Protein AF-A0A7C6E553-F1 (afdb_monomer_lite)

Structure (mmCIF, N/CA/C/O backbone):
data_AF-A0A7C6E553-F1
#
_entry.id   AF-A0A7C6E553-F1
#
loop_
_atom_site.group_PDB
_atom_site.id
_atom_site.type_symbol
_atom_site.label_atom_id
_atom_site.label_alt_id
_atom_site.label_comp_id
_atom_site.label_asym_id
_atom_site.label_entity_id
_atom_site.label_seq_id
_atom_site.pdbx_PDB_ins_code
_atom_site.Cartn_x
_atom_site.Cartn_y
_atom_site.Cartn_z
_atom_site.occupancy
_atom_site.B_iso_or_equiv
_atom_site.auth_seq_id
_atom_site.auth_comp_id
_atom_site.auth_asym_id
_atom_site.auth_atom_id
_atom_site.pdbx_PDB_model_num
ATOM 1 N N . MET A 1 1 ? 8.807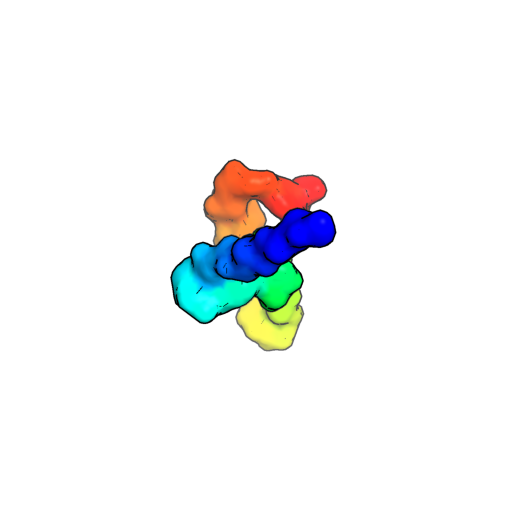 -0.874 -39.020 1.00 48.22 1 MET A N 1
ATOM 2 C CA . MET A 1 1 ? 7.713 -1.111 -38.056 1.00 48.22 1 MET A CA 1
ATOM 3 C C . MET A 1 1 ? 8.286 -1.998 -36.961 1.00 48.22 1 MET A C 1
ATOM 5 O O . MET A 1 1 ? 8.620 -3.133 -37.259 1.00 48.22 1 MET A O 1
ATOM 9 N N . ALA A 1 2 ? 8.575 -1.463 -35.772 1.00 54.56 2 ALA A N 1
ATOM 10 C CA . ALA A 1 2 ? 9.206 -2.248 -34.709 1.00 54.56 2 ALA A CA 1
ATOM 11 C C . ALA A 1 2 ? 8.156 -3.168 -34.074 1.00 54.56 2 ALA A C 1
ATOM 13 O O . ALA A 1 2 ? 7.203 -2.699 -33.454 1.00 54.56 2 ALA A O 1
ATOM 14 N N . GLU A 1 3 ? 8.313 -4.468 -34.289 1.00 58.84 3 GLU A N 1
ATOM 15 C CA . GLU A 1 3 ? 7.489 -5.515 -33.701 1.00 58.84 3 GLU A CA 1
ATOM 16 C C . GLU A 1 3 ? 7.669 -5.462 -32.174 1.00 58.84 3 GLU A C 1
ATOM 18 O O . GLU A 1 3 ? 8.753 -5.722 -31.649 1.00 58.84 3 GLU A O 1
ATOM 23 N N . LYS A 1 4 ? 6.639 -5.005 -31.447 1.00 63.72 4 LYS A N 1
ATOM 24 C CA . LYS A 1 4 ? 6.670 -4.912 -29.981 1.00 63.72 4 LYS A CA 1
ATOM 25 C C . LYS A 1 4 ? 6.682 -6.328 -29.414 1.00 63.72 4 LYS A C 1
ATOM 27 O O . LYS A 1 4 ? 5.628 -6.928 -29.222 1.00 63.72 4 LYS A O 1
ATOM 32 N N . LYS A 1 5 ? 7.878 -6.860 -29.156 1.00 67.75 5 LYS A N 1
ATOM 33 C CA . LYS A 1 5 ? 8.076 -8.086 -28.381 1.00 67.75 5 LYS A CA 1
ATOM 34 C C . LYS A 1 5 ? 7.325 -7.915 -27.063 1.00 67.75 5 LYS A C 1
ATOM 36 O O . LYS A 1 5 ? 7.697 -7.069 -26.255 1.00 67.75 5 LYS A O 1
ATOM 41 N N . GLN A 1 6 ? 6.236 -8.657 -26.883 1.00 73.56 6 GLN A N 1
ATOM 42 C CA . GLN A 1 6 ? 5.485 -8.637 -25.637 1.00 73.56 6 GLN A CA 1
ATOM 43 C C . GLN A 1 6 ? 6.406 -9.189 -24.550 1.00 73.56 6 GLN A C 1
ATOM 45 O O . GLN A 1 6 ? 6.702 -10.382 -24.512 1.00 73.56 6 GLN A O 1
ATOM 50 N N . GLU A 1 7 ? 6.952 -8.297 -23.729 1.00 84.12 7 GLU A N 1
ATOM 51 C CA . GLU A 1 7 ? 7.792 -8.676 -22.604 1.00 84.12 7 GLU A CA 1
ATOM 52 C C . GLU A 1 7 ? 6.900 -9.435 -21.622 1.00 84.12 7 GLU A C 1
ATOM 54 O O . GLU A 1 7 ? 5.982 -8.865 -21.039 1.00 84.12 7 GLU A O 1
ATOM 59 N N . LEU A 1 8 ? 7.099 -10.744 -21.504 1.00 89.38 8 LEU A N 1
ATOM 60 C CA . LEU A 1 8 ? 6.367 -11.564 -20.547 1.00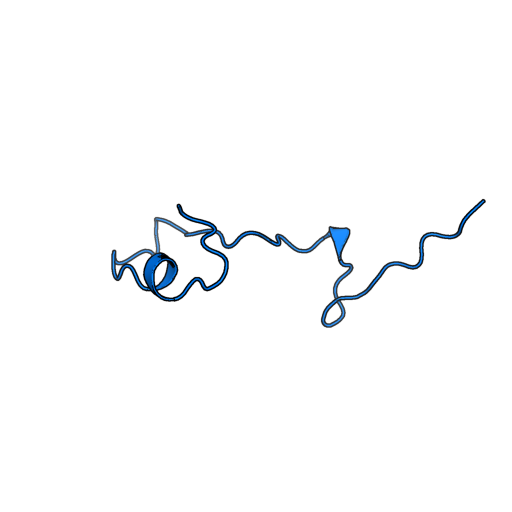 89.38 8 LEU A CA 1
ATOM 61 C C . LEU A 1 8 ? 7.059 -11.461 -19.185 1.00 89.38 8 LEU A C 1
ATOM 63 O O . LEU A 1 8 ? 8.274 -11.622 -19.082 1.00 89.38 8 LEU A O 1
ATOM 67 N N . TRP A 1 9 ? 6.286 -11.231 -18.131 1.00 87.31 9 TRP A N 1
ATOM 68 C CA . TRP A 1 9 ? 6.720 -11.309 -16.742 1.00 87.31 9 TRP A CA 1
ATOM 69 C C . TRP A 1 9 ? 5.950 -12.442 -16.067 1.00 87.31 9 TRP A C 1
ATOM 71 O O . TRP A 1 9 ? 4.724 -12.423 -16.022 1.00 87.31 9 TRP A O 1
ATOM 81 N N . HIS A 1 10 ? 6.668 -13.478 -15.621 1.00 86.94 10 HIS A N 1
ATOM 82 C CA . HIS A 1 10 ? 6.071 -14.708 -15.078 1.00 86.94 10 HIS A CA 1
ATOM 83 C C . HIS A 1 10 ? 4.966 -15.317 -15.973 1.00 86.94 10 HIS A C 1
ATOM 85 O O . HIS A 1 10 ? 3.981 -15.856 -15.483 1.00 86.94 10 HIS A O 1
ATOM 91 N N . GLY A 1 11 ? 5.131 -15.233 -17.300 1.00 88.50 11 GLY A N 1
ATOM 92 C CA . GLY A 1 11 ? 4.171 -15.766 -18.276 1.00 88.50 11 GLY A CA 1
ATOM 93 C C . GLY A 1 11 ? 2.992 -14.843 -18.608 1.00 88.50 11 GLY A C 1
ATOM 94 O O . GLY A 1 11 ? 2.193 -15.192 -19.469 1.00 88.50 11 GLY A O 1
ATOM 95 N N . ILE A 1 12 ? 2.904 -13.661 -17.990 1.00 89.06 12 ILE A N 1
ATOM 96 C CA . ILE A 1 12 ? 1.856 -12.662 -18.239 1.00 89.06 12 ILE A CA 1
ATOM 97 C C . ILE A 1 12 ? 2.466 -11.485 -19.013 1.00 89.06 12 ILE A C 1
ATOM 99 O O . ILE A 1 12 ? 3.571 -11.053 -18.669 1.00 89.06 12 ILE A O 1
ATOM 103 N N . PRO A 1 13 ? 1.809 -10.933 -20.049 1.00 91.69 13 PRO A N 1
ATOM 104 C CA . PRO A 1 13 ? 2.309 -9.737 -20.718 1.00 91.69 13 PRO A CA 1
ATOM 105 C C . PRO A 1 13 ? 2.478 -8.579 -19.733 1.00 91.69 13 PRO A C 1
ATOM 107 O O . PRO A 1 13 ? 1.580 -8.255 -18.961 1.00 91.69 13 PRO A O 1
ATOM 110 N N . ARG A 1 14 ? 3.636 -7.911 -19.783 1.00 89.50 14 ARG A N 1
ATOM 111 C CA . ARG A 1 14 ? 4.007 -6.826 -18.859 1.00 89.50 14 ARG A CA 1
ATOM 112 C C . ARG A 1 14 ? 2.971 -5.698 -18.791 1.00 89.50 14 ARG A C 1
ATOM 114 O O . ARG A 1 14 ? 2.836 -5.055 -17.754 1.00 89.50 14 ARG A O 1
ATOM 121 N N . GLN A 1 15 ? 2.273 -5.467 -19.901 1.00 88.81 15 GLN A N 1
ATOM 122 C CA . GLN A 1 15 ? 1.224 -4.456 -20.053 1.00 88.81 15 GLN A CA 1
ATOM 123 C C . GLN A 1 15 ? -0.070 -4.782 -19.293 1.00 88.81 15 GLN A C 1
ATOM 125 O O . GLN A 1 15 ? -0.794 -3.859 -18.943 1.00 88.81 15 GLN A O 1
ATOM 130 N N . ASP A 1 16 ? -0.330 -6.062 -19.012 1.00 90.38 16 ASP A N 1
ATOM 131 C CA . ASP A 1 16 ? -1.561 -6.520 -18.356 1.00 90.38 16 ASP A CA 1
ATOM 132 C C . ASP A 1 16 ? -1.404 -6.632 -16.830 1.00 90.38 16 ASP A C 1
ATOM 134 O O . ASP A 1 16 ? -2.373 -6.878 -16.115 1.00 90.38 16 ASP A O 1
ATOM 138 N N . ILE A 1 17 ? -0.185 -6.462 -16.306 1.00 89.12 17 ILE A N 1
ATOM 139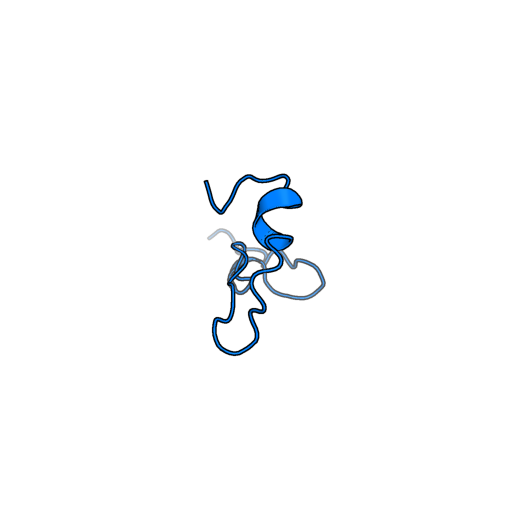 C CA . ILE A 1 17 ? 0.095 -6.605 -14.875 1.00 89.12 17 ILE A CA 1
ATOM 140 C C . ILE A 1 17 ? -0.182 -5.281 -14.152 1.00 89.12 17 ILE A C 1
ATOM 142 O O . ILE A 1 17 ? 0.440 -4.265 -14.483 1.00 89.12 17 ILE A O 1
ATOM 146 N N . PRO A 1 18 ? -1.032 -5.276 -13.110 1.00 86.81 18 PRO A N 1
ATOM 147 C CA . PRO A 1 18 ? -1.170 -4.133 -12.222 1.00 86.81 18 PRO A CA 1
ATOM 148 C C . PRO A 1 18 ? 0.077 -4.038 -11.333 1.00 86.81 18 PRO A C 1
ATOM 150 O O . PRO A 1 18 ? 0.195 -4.703 -10.308 1.00 86.81 18 PRO A O 1
ATOM 153 N N . TRP A 1 19 ? 1.047 -3.225 -11.754 1.00 85.69 19 TRP A N 1
ATOM 154 C CA . TRP A 1 19 ? 2.340 -3.067 -11.071 1.00 85.69 19 TRP A CA 1
ATOM 155 C C . TRP A 1 19 ? 2.232 -2.499 -9.652 1.00 85.69 19 TRP A C 1
ATOM 157 O O . TRP A 1 19 ? 3.156 -2.650 -8.851 1.00 85.69 19 TRP A O 1
ATOM 167 N N . PHE A 1 20 ? 1.120 -1.838 -9.355 1.00 85.62 20 PHE A N 1
ATOM 168 C CA . PHE A 1 20 ? 0.823 -1.222 -8.071 1.00 85.62 20 PHE A CA 1
ATOM 169 C C . PHE A 1 20 ? -0.022 -2.186 -7.230 1.00 85.62 20 PHE A C 1
ATOM 171 O O . PHE A 1 20 ? -1.043 -2.685 -7.713 1.00 85.62 20 PHE A O 1
ATOM 178 N N . PRO A 1 21 ? 0.366 -2.451 -5.973 1.00 86.62 21 PRO A N 1
ATOM 179 C CA . PRO A 1 21 ? -0.440 -3.282 -5.097 1.00 86.62 21 PRO A CA 1
ATOM 180 C C . PRO A 1 21 ? -1.762 -2.578 -4.769 1.00 86.62 21 PRO A C 1
ATOM 182 O O . PRO A 1 21 ? -1.809 -1.370 -4.536 1.00 86.62 21 PRO A O 1
ATOM 185 N N . THR A 1 22 ? -2.847 -3.345 -4.735 1.00 90.12 22 THR A N 1
ATOM 186 C CA . THR A 1 22 ? -4.193 -2.856 -4.410 1.00 90.12 22 THR 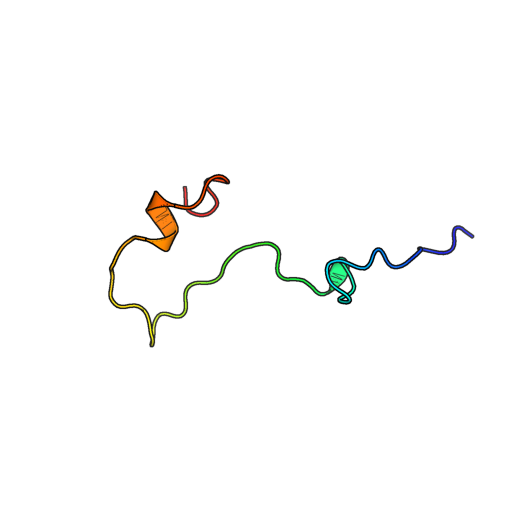A CA 1
ATOM 187 C C . THR A 1 22 ? -4.639 -3.489 -3.098 1.00 90.12 22 THR A C 1
ATOM 189 O O . THR A 1 22 ? -4.507 -4.701 -2.931 1.00 90.12 22 THR A O 1
ATOM 192 N N . VAL A 1 23 ? -5.138 -2.678 -2.162 1.00 92.38 23 VAL A N 1
ATOM 193 C CA . VAL A 1 23 ? -5.710 -3.166 -0.899 1.00 92.38 23 VAL A CA 1
ATOM 194 C C . VAL A 1 23 ? -7.214 -3.309 -1.080 1.00 92.38 23 VAL A C 1
ATOM 196 O O . VAL A 1 23 ? -7.884 -2.342 -1.432 1.00 92.38 23 VAL A O 1
ATOM 199 N N . ASP A 1 24 ? -7.728 -4.507 -0.826 1.00 94.62 24 ASP A N 1
ATOM 200 C CA . ASP A 1 24 ? -9.160 -4.775 -0.802 1.00 94.62 24 ASP A CA 1
ATOM 201 C C . ASP A 1 24 ? -9.729 -4.445 0.595 1.00 94.62 24 ASP A C 1
ATOM 203 O O . ASP A 1 24 ? -9.282 -5.035 1.583 1.00 94.62 24 ASP A O 1
ATOM 207 N N . PRO A 1 25 ? -10.655 -3.477 0.723 1.00 94.19 25 PRO A N 1
ATOM 208 C CA . PRO A 1 25 ? -11.140 -3.017 2.022 1.00 94.19 25 PRO A CA 1
ATOM 209 C C . PRO A 1 25 ? -12.019 -4.050 2.737 1.00 94.19 25 PRO A C 1
ATOM 211 O O . PRO A 1 25 ? -12.010 -4.080 3.964 1.00 94.19 25 PRO A O 1
ATOM 214 N N . 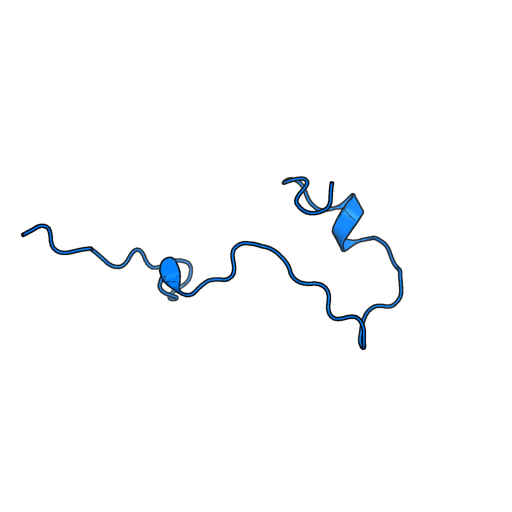ASP A 1 26 ? -12.728 -4.909 2.001 1.00 97.56 26 ASP A N 1
ATOM 215 C CA . ASP A 1 26 ? -13.600 -5.945 2.566 1.00 97.56 26 ASP A CA 1
ATOM 216 C C . ASP A 1 26 ? -12.812 -7.038 3.307 1.00 97.56 26 ASP A C 1
ATOM 218 O O . ASP A 1 26 ? -13.280 -7.582 4.308 1.00 97.56 26 ASP A O 1
ATOM 222 N N . THR A 1 27 ? -11.593 -7.340 2.854 1.00 95.62 27 THR A N 1
ATOM 223 C CA . THR A 1 27 ? -10.696 -8.323 3.490 1.00 95.62 27 THR A CA 1
ATOM 224 C C . THR A 1 27 ? -9.613 -7.699 4.375 1.00 95.62 27 THR A C 1
ATOM 226 O O . THR A 1 27 ? -8.893 -8.412 5.084 1.00 95.62 27 THR A O 1
ATOM 229 N N . CYS A 1 28 ? -9.479 -6.371 4.371 1.00 96.31 28 CYS A N 1
ATOM 230 C CA . CYS A 1 28 ? -8.467 -5.664 5.145 1.00 96.31 28 CYS A CA 1
ATOM 231 C C . CYS A 1 28 ? -8.774 -5.692 6.650 1.00 96.31 28 CYS A C 1
ATOM 233 O O . CYS A 1 28 ? -9.780 -5.164 7.113 1.00 96.31 28 CYS A O 1
ATOM 235 N N . ILE A 1 29 ? -7.840 -6.229 7.441 1.00 97.06 29 ILE A N 1
ATOM 236 C CA . ILE A 1 29 ? -7.940 -6.279 8.913 1.00 97.06 29 I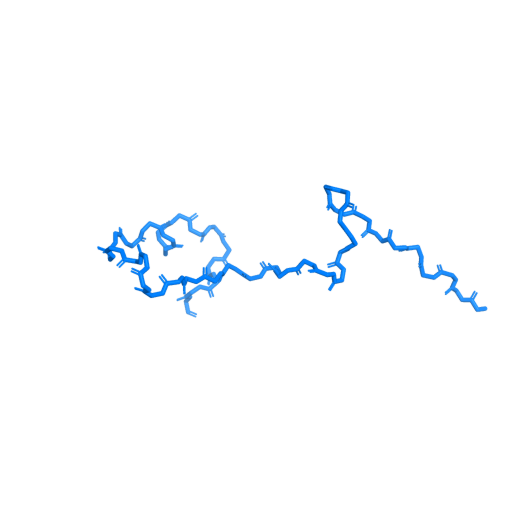LE A CA 1
ATOM 237 C C . ILE A 1 29 ? -7.171 -5.153 9.626 1.00 97.06 29 ILE A C 1
ATOM 239 O O . ILE A 1 29 ? -7.022 -5.183 10.844 1.00 97.06 29 ILE A O 1
ATOM 243 N N . GLY A 1 30 ? -6.609 -4.193 8.883 1.00 95.06 30 GLY A N 1
ATOM 244 C CA . GLY A 1 30 ? -5.843 -3.084 9.465 1.00 95.06 30 GLY A CA 1
ATOM 245 C C . GLY A 1 30 ? -4.488 -3.481 10.067 1.00 95.06 30 GLY A C 1
ATOM 246 O O . GLY A 1 30 ? -4.008 -2.830 10.988 1.00 95.06 30 GLY A O 1
ATOM 247 N N . CYS A 1 31 ? -3.848 -4.544 9.567 1.00 95.62 31 CYS A N 1
ATOM 248 C CA . CYS A 1 31 ? -2.563 -5.025 10.096 1.00 95.62 31 CYS A CA 1
ATOM 249 C C . CYS A 1 31 ? -1.341 -4.185 9.680 1.00 95.62 31 CYS A C 1
ATOM 251 O O . CYS A 1 31 ? -0.239 -4.437 10.163 1.00 95.62 31 CYS A O 1
ATOM 253 N N . THR A 1 32 ? -1.502 -3.232 8.756 1.00 93.25 32 THR A N 1
ATOM 254 C CA . THR A 1 32 ? -0.445 -2.313 8.280 1.00 93.25 32 THR A CA 1
ATOM 255 C C . THR A 1 32 ? 0.751 -3.002 7.600 1.00 93.25 32 THR A C 1
ATOM 257 O O . THR A 1 32 ? 1.719 -2.350 7.216 1.00 93.25 32 THR A O 1
ATOM 260 N N . LEU A 1 33 ? 0.687 -4.315 7.363 1.00 93.56 33 LEU A N 1
ATOM 261 C CA . LEU A 1 33 ? 1.785 -5.077 6.765 1.00 93.56 33 LEU A CA 1
ATOM 262 C C . LEU A 1 33 ? 2.103 -4.617 5.337 1.00 93.56 33 LEU A C 1
ATOM 264 O O . LEU A 1 33 ? 3.270 -4.534 4.958 1.00 93.56 33 LEU A O 1
ATOM 268 N N . CYS A 1 34 ? 1.074 -4.280 4.555 1.00 92.12 34 CYS A N 1
ATOM 269 C CA . CYS A 1 34 ? 1.234 -3.758 3.199 1.00 92.12 34 CYS A CA 1
ATOM 270 C C . CYS A 1 34 ? 2.023 -2.441 3.165 1.00 92.12 34 CYS A C 1
ATOM 272 O O . CYS A 1 34 ? 2.756 -2.205 2.211 1.00 92.12 34 CYS A O 1
ATOM 274 N N . TYR A 1 35 ? 1.917 -1.616 4.209 1.00 92.50 35 TYR A N 1
ATOM 275 C CA . TYR A 1 35 ? 2.639 -0.353 4.323 1.00 92.50 35 TYR A CA 1
ATOM 276 C C . TYR A 1 35 ? 4.079 -0.572 4.809 1.00 92.50 35 TYR A C 1
ATOM 278 O O . TYR A 1 35 ? 5.020 -0.103 4.179 1.00 92.50 35 TYR A O 1
ATOM 286 N N . THR A 1 36 ? 4.278 -1.344 5.884 1.00 93.44 36 THR A N 1
ATOM 287 C CA . THR A 1 36 ? 5.605 -1.504 6.513 1.00 93.44 36 THR A CA 1
ATOM 288 C C . THR A 1 36 ? 6.583 -2.345 5.702 1.00 93.44 36 THR A C 1
ATOM 290 O O . THR A 1 36 ? 7.792 -2.158 5.815 1.00 93.44 36 THR A O 1
ATOM 293 N N . THR A 1 37 ? 6.084 -3.285 4.897 1.00 91.81 37 THR A N 1
ATOM 294 C CA . THR A 1 37 ? 6.937 -4.205 4.127 1.00 91.81 37 THR A CA 1
ATOM 295 C C . THR A 1 37 ? 7.173 -3.755 2.691 1.00 91.81 37 THR A C 1
ATOM 297 O O . THR A 1 37 ? 7.993 -4.350 1.987 1.00 91.81 37 THR A O 1
ATOM 300 N N . CYS A 1 38 ? 6.481 -2.709 2.228 1.00 89.75 38 CYS A N 1
ATOM 301 C CA . CYS A 1 38 ? 6.610 -2.261 0.851 1.00 89.75 38 CYS A CA 1
ATOM 302 C C . CYS A 1 38 ? 7.944 -1.539 0.630 1.00 89.75 38 CYS A C 1
ATOM 304 O O . CYS A 1 38 ? 8.058 -0.332 0.810 1.00 89.75 38 CYS A O 1
ATOM 306 N N . GLY A 1 39 ? 8.949 -2.269 0.142 1.00 87.62 39 GLY A N 1
ATOM 307 C CA . GLY A 1 39 ? 10.267 -1.705 -0.177 1.00 87.62 39 GLY A CA 1
ATOM 308 C C . GLY A 1 39 ? 10.281 -0.679 -1.319 1.00 87.62 39 GLY A C 1
ATOM 309 O O . GLY A 1 39 ? 11.326 -0.101 -1.596 1.00 87.62 39 GLY A O 1
ATOM 310 N N . ARG A 1 40 ? 9.151 -0.471 -2.009 1.00 88.50 40 ARG A N 1
ATOM 311 C CA . ARG A 1 40 ? 8.998 0.553 -3.055 1.00 88.50 40 ARG A CA 1
ATOM 312 C C . ARG A 1 40 ? 8.240 1.796 -2.586 1.00 88.50 40 ARG A C 1
ATOM 314 O O . ARG A 1 40 ? 8.041 2.675 -3.414 1.00 88.50 40 ARG A O 1
ATOM 321 N N . GLY A 1 41 ? 7.771 1.837 -1.335 1.00 87.00 41 GLY A N 1
ATOM 322 C CA . GLY A 1 41 ? 7.101 3.024 -0.797 1.00 87.00 41 GLY A CA 1
ATOM 323 C C . GLY A 1 41 ? 5.812 3.413 -1.528 1.00 87.00 41 GLY A C 1
ATOM 324 O O . GLY A 1 41 ? 5.432 4.566 -1.564 1.00 87.00 41 GLY A O 1
ATOM 325 N N . VAL A 1 42 ? 5.103 2.471 -2.156 1.00 87.56 42 VAL A N 1
ATOM 326 C CA . VAL A 1 42 ? 3.962 2.801 -3.048 1.00 87.56 42 VAL A CA 1
ATOM 327 C C . VAL A 1 42 ? 2.751 3.446 -2.358 1.00 87.56 42 VAL A C 1
ATOM 329 O O . VAL A 1 42 ? 1.831 3.876 -3.045 1.00 87.56 42 VAL A O 1
ATOM 332 N N . TYR A 1 43 ? 2.720 3.447 -1.027 1.00 83.81 43 TYR A N 1
ATOM 333 C CA . TYR A 1 43 ? 1.622 3.960 -0.208 1.00 83.81 43 TYR A CA 1
ATOM 334 C C . TYR A 1 43 ? 2.023 5.213 0.597 1.00 83.81 43 TYR A C 1
ATOM 336 O O . TYR A 1 43 ? 1.313 5.554 1.543 1.00 83.81 43 TYR A O 1
ATOM 344 N N . GLU A 1 44 ? 3.161 5.841 0.270 1.00 77.12 44 GLU A N 1
ATOM 345 C CA . GLU A 1 44 ? 3.639 7.098 0.877 1.00 77.12 44 GLU A CA 1
ATOM 346 C C . GLU A 1 44 ? 3.045 8.360 0.229 1.00 77.12 44 GLU A C 1
ATOM 348 O O . GLU A 1 44 ? 2.737 8.330 -0.986 1.00 77.12 44 GLU A O 1
#

Foldseek 3Di:
DDDPPQDDDVNHRPVPDPPQDDDDPVPDPPPCCCQPVPPPNSPD

Radius of gyration: 15.37 Å; chains: 1; bounding box: 24×23×48 Å

Sequence (44 aa):
MAEKKQELWHGIPRQDIPWFPTVDPDTCIGCTLCYTTCGRGVYE

pLDDT: mean 86.2, std 11.15, range [48.22, 97.56]

Secondary structure (DSSP, 8-state):
-------EETTEEGGGS--S----TTT-----HHHHT-TT-TT-